Protein AF-A0A177WJU5-F1 (afdb_monomer)

Secondary structure (DSSP, 8-state):
---SS--EEEEEEE--HHHHHHHHHHHHHHHHH-----TT-------STT-HHHHHHHHHHHHTGGGS---SSHHHHHHHHHTTS-HHHHHHHHHT-HHHHHHHHHHHT-SSSPPPPTTS---EEEEEEEEETTEEEEE-TTSSS-EEEEE--S-HHHHHHHHHTT-

Mean predicted aligned error: 4.56 Å

pLDDT: mean 90.59, std 7.92, range [56.0, 98.12]

Sequence (167 aa):
MIARPVKAVVLLFPITKKYEAFCKSEEAEIIRSGQTVSPDLYFVRQTIPNACGTIGLLHALINNKDVLDLRDGPLFRMLERTMNKTPDERAAALEADQDLAEMHKLSSVDGQTEAPSADDEIDLHFICFIEKGGNVYEMDGRKPFPINHGPTTGDLLMASKQVQYII

Nearest PDB structures (foldseek):
  6qml-assembly1_A  TM=9.816E-01  e=2.831E-19  Homo sapiens
  3ifw-assembly1_A  TM=9.378E-01  e=2.053E-15  Homo sapiens
  8pw1-assembly1_A  TM=9.480E-01  e=3.376E-15  Homo sapiens
  7yv4-assembly1_A  TM=9.442E-01  e=1.033E-14  Homo sapiens
  8pw1-assembly7_G  TM=9.378E-01  e=1.699E-14  Homo sapiens

InterPro domains:
  IPR001578 Peptidase C12, ubiquitin carboxyl-terminal hydrolase [PF01088] (1-158)
  IPR001578 Peptidase C12, ubiquitin carboxyl-terminal hydrolase [PR00707] (2-14)
  IPR001578 Peptidase C12, ubiquitin carboxyl-terminal hydrolase [PR00707] (46-63)
  IPR001578 Peptidase C12, ubiquitin carboxyl-terminal hydrolase [PR00707] (120-131)
  IPR001578 Peptidase C12, ubiquitin carboxyl-terminal hydrolase [PR00707] (136-146)
  IPR001578 Peptidase C12, ubiquitin carboxyl-terminal hydrolase [PS52048] (1-167)
  IPR001578 Peptidase C12, ubiquitin carboxyl-terminal hydrolase [PTHR10589] (4-159)
  IPR036959 Peptidase C12, ubiquitin carboxyl-terminal hydrolase superfamily [G3DSA:3.40.532.10] (1-167)
  IPR038765 Papain-like cysteine peptidase superfamily [SSF54001] (1-158)

Structure (mmCIF, N/CA/C/O backbone):
data_AF-A0A177WJU5-F1
#
_entry.id   AF-A0A177WJU5-F1
#
loop_
_atom_site.group_PDB
_atom_site.id
_atom_site.type_symbol
_atom_site.label_atom_id
_atom_site.label_alt_id
_atom_site.label_comp_id
_atom_site.label_asym_id
_atom_site.label_entity_id
_atom_site.label_seq_id
_atom_site.pdbx_PDB_ins_code
_atom_site.Cartn_x
_atom_site.Cartn_y
_atom_site.Cartn_z
_atom_site.occupancy
_atom_site.B_iso_or_equiv
_atom_site.auth_seq_id
_atom_site.auth_comp_id
_atom_site.auth_asym_id
_atom_site.auth_atom_id
_atom_site.pdbx_PDB_model_num
ATOM 1 N N . MET A 1 1 ? -19.008 0.934 -18.196 1.00 80.00 1 MET A N 1
ATOM 2 C CA . MET A 1 1 ? -19.547 0.629 -16.848 1.00 80.00 1 MET A CA 1
ATOM 3 C C . MET A 1 1 ? -18.553 -0.271 -16.127 1.00 80.00 1 MET A C 1
ATOM 5 O O . MET A 1 1 ? -17.930 -1.077 -16.804 1.00 80.00 1 MET A O 1
ATOM 9 N N . ILE A 1 2 ? -18.371 -0.115 -14.811 1.00 88.25 2 ILE A N 1
ATOM 10 C CA . ILE A 1 2 ? -17.413 -0.908 -14.014 1.00 88.25 2 ILE A CA 1
ATOM 11 C C . ILE A 1 2 ? -18.109 -2.172 -13.489 1.00 88.25 2 ILE A C 1
ATOM 13 O O . ILE A 1 2 ? -19.198 -2.078 -12.920 1.00 88.25 2 ILE A O 1
ATOM 17 N N . ALA A 1 3 ? -17.490 -3.339 -13.693 1.00 91.38 3 ALA A N 1
ATOM 18 C CA . ALA A 1 3 ? -17.999 -4.620 -13.203 1.00 91.38 3 ALA A CA 1
ATOM 19 C C . ALA A 1 3 ? -17.975 -4.686 -11.666 1.00 91.38 3 ALA A C 1
ATOM 21 O O . ALA A 1 3 ? -17.122 -4.078 -11.019 1.00 91.38 3 ALA A O 1
ATOM 22 N N . ARG A 1 4 ? -18.928 -5.416 -11.077 1.00 90.69 4 ARG A N 1
ATOM 23 C CA . ARG A 1 4 ? -19.102 -5.539 -9.622 1.00 90.69 4 ARG A CA 1
ATOM 24 C C . ARG A 1 4 ? -19.013 -7.011 -9.187 1.00 90.69 4 ARG A C 1
ATOM 26 O O . ARG A 1 4 ? -19.448 -7.867 -9.957 1.00 90.69 4 ARG A O 1
ATOM 33 N N . PRO A 1 5 ? -18.522 -7.306 -7.965 1.00 92.06 5 PRO A N 1
ATOM 34 C CA . PRO A 1 5 ? -18.036 -6.366 -6.944 1.00 92.06 5 PRO A CA 1
ATOM 35 C C . PRO A 1 5 ? -16.638 -5.799 -7.251 1.00 92.06 5 PRO A C 1
ATOM 37 O O . PRO A 1 5 ? -15.845 -6.431 -7.939 1.00 92.06 5 PRO A O 1
ATOM 40 N N . VAL A 1 6 ? -16.331 -4.614 -6.710 1.00 94.50 6 VAL A N 1
ATOM 41 C CA . VAL A 1 6 ? -14.989 -3.999 -6.785 1.00 94.50 6 VAL A CA 1
ATOM 42 C C . VAL A 1 6 ? -14.257 -4.281 -5.476 1.00 94.50 6 VAL A C 1
ATOM 44 O O . VAL A 1 6 ? -14.792 -3.989 -4.412 1.00 94.50 6 VAL A O 1
ATOM 47 N N . LYS A 1 7 ? -13.059 -4.869 -5.559 1.00 95.12 7 LYS A N 1
ATOM 48 C CA . LYS A 1 7 ? -12.269 -5.318 -4.395 1.00 95.12 7 LYS A CA 1
ATOM 49 C C . LYS A 1 7 ? -11.077 -4.423 -4.057 1.00 95.12 7 LYS A C 1
ATOM 51 O O . LYS A 1 7 ? -10.614 -4.418 -2.920 1.00 95.12 7 LYS A O 1
ATOM 56 N N . ALA A 1 8 ? -10.609 -3.655 -5.033 1.00 96.50 8 ALA A N 1
ATOM 57 C CA . ALA A 1 8 ? -9.578 -2.647 -4.860 1.00 96.50 8 ALA A CA 1
ATOM 58 C C . ALA A 1 8 ? -9.782 -1.523 -5.881 1.00 96.50 8 ALA A C 1
ATOM 60 O O . ALA A 1 8 ? -10.298 -1.767 -6.976 1.00 96.50 8 ALA A O 1
ATOM 61 N N . VAL A 1 9 ? -9.358 -0.311 -5.534 1.00 96.56 9 VAL A N 1
ATOM 62 C CA . VAL A 1 9 ? -9.249 0.824 -6.458 1.00 96.56 9 VAL A CA 1
ATOM 63 C C . VAL A 1 9 ? -7.827 1.352 -6.374 1.00 96.56 9 VAL A C 1
ATOM 65 O O . VAL A 1 9 ? -7.393 1.774 -5.308 1.00 96.56 9 VAL A O 1
ATOM 68 N N . VAL A 1 10 ? -7.105 1.334 -7.490 1.00 95.81 10 VAL A N 1
ATOM 69 C CA . VAL A 1 10 ? -5.765 1.919 -7.585 1.00 95.81 10 VAL A CA 1
ATOM 70 C C . VAL A 1 10 ? -5.902 3.307 -8.201 1.00 95.81 10 VAL A C 1
ATOM 72 O O . VAL A 1 10 ? -6.438 3.444 -9.302 1.00 95.81 10 VAL A O 1
ATOM 75 N N . LEU A 1 11 ? -5.468 4.331 -7.472 1.00 95.31 11 LEU A N 1
ATOM 76 C CA . LEU A 1 11 ? -5.567 5.732 -7.870 1.00 95.31 11 LEU A CA 1
ATOM 77 C C . LEU A 1 11 ? -4.176 6.268 -8.205 1.00 95.31 11 LEU A C 1
ATOM 79 O O . LEU A 1 11 ? -3.272 6.163 -7.382 1.00 95.31 11 LEU A O 1
ATOM 83 N N . LEU A 1 12 ? -4.038 6.870 -9.387 1.00 94.06 12 LEU A N 1
ATOM 84 C CA . LEU A 1 12 ? -2.884 7.679 -9.777 1.00 94.06 12 LEU A CA 1
ATOM 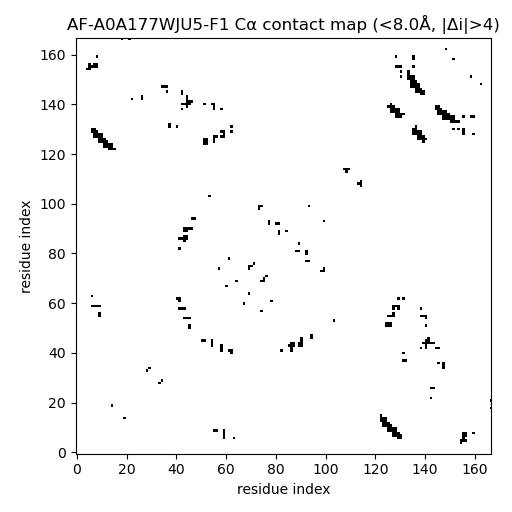85 C C . LEU A 1 12 ? -3.231 9.157 -9.597 1.00 94.06 12 LEU A C 1
ATOM 87 O O . LEU A 1 12 ? -4.249 9.609 -10.125 1.00 94.06 12 LEU A O 1
ATOM 91 N N . PHE A 1 13 ? -2.401 9.911 -8.885 1.00 92.69 13 PHE A N 1
ATOM 92 C CA . PHE A 1 13 ? -2.616 11.343 -8.669 1.00 92.69 13 PHE A CA 1
ATOM 93 C C . PHE A 1 13 ? -1.283 12.087 -8.472 1.00 92.69 13 PHE A C 1
ATOM 95 O O . PHE A 1 13 ? -0.280 11.454 -8.138 1.00 92.69 13 PHE A O 1
ATOM 102 N N . PRO A 1 14 ? -1.242 13.415 -8.689 1.00 92.38 14 PRO A N 1
ATOM 103 C CA . PRO A 1 14 ? -0.031 14.201 -8.494 1.00 92.38 14 PRO A CA 1
ATOM 104 C C . PRO A 1 14 ? 0.229 14.518 -7.014 1.00 92.38 14 PRO A C 1
ATOM 106 O O . PRO A 1 14 ? -0.641 15.011 -6.291 1.00 92.38 14 PRO A O 1
ATOM 109 N N . ILE A 1 15 ? 1.471 14.329 -6.585 1.00 91.38 15 ILE A N 1
ATOM 110 C CA . ILE A 1 15 ? 2.009 14.763 -5.302 1.00 91.38 15 ILE A CA 1
ATOM 111 C C . ILE A 1 15 ? 2.282 16.266 -5.382 1.00 91.38 15 ILE A C 1
ATOM 113 O O . ILE A 1 15 ? 3.324 16.733 -5.838 1.00 91.38 15 ILE A O 1
ATOM 117 N N . THR A 1 16 ? 1.333 17.056 -4.894 1.00 92.00 16 THR A N 1
ATOM 118 C CA . THR A 1 16 ? 1.492 18.513 -4.801 1.00 92.00 16 THR A CA 1
ATOM 119 C C . THR A 1 16 ? 2.015 18.936 -3.428 1.00 92.00 16 THR A C 1
ATOM 121 O O . THR A 1 16 ? 1.846 18.236 -2.431 1.00 92.00 16 THR A O 1
ATOM 124 N N . LYS A 1 17 ? 2.555 20.159 -3.316 1.00 92.44 17 LYS A N 1
ATOM 125 C CA . LYS A 1 17 ? 2.913 20.750 -2.007 1.00 92.44 17 LYS A CA 1
ATOM 126 C C . LYS A 1 17 ? 1.733 20.791 -1.027 1.00 92.44 17 LYS A C 1
ATOM 128 O O . LYS A 1 17 ? 1.935 20.684 0.180 1.00 92.44 17 LYS A O 1
ATOM 133 N N . LYS A 1 18 ? 0.510 20.961 -1.543 1.00 92.12 18 LYS A N 1
ATOM 134 C CA . LYS A 1 18 ? -0.720 20.948 -0.741 1.00 92.12 18 LYS A CA 1
ATOM 135 C C . LYS A 1 18 ? -0.988 19.549 -0.181 1.00 92.12 18 LYS A C 1
ATOM 137 O O . LYS A 1 18 ? -1.269 19.434 1.007 1.00 92.12 18 LYS A O 1
ATOM 142 N N . TYR A 1 19 ? -0.850 18.517 -1.013 1.00 90.69 19 TYR A N 1
ATOM 143 C CA . TYR A 1 19 ? -0.992 17.120 -0.598 1.00 90.69 19 TYR A CA 1
ATOM 144 C C . TYR A 1 19 ? 0.063 16.726 0.446 1.00 90.69 19 TYR A C 1
ATOM 146 O O . TYR A 1 19 ? -0.271 16.149 1.475 1.00 90.69 19 TYR A O 1
ATOM 154 N N . GLU A 1 20 ? 1.321 17.125 0.252 1.00 92.75 20 GLU A N 1
ATOM 155 C CA . GLU A 1 20 ? 2.398 16.886 1.224 1.00 92.75 20 GLU A CA 1
ATOM 156 C C . GLU A 1 20 ? 2.115 17.534 2.590 1.00 92.75 20 GLU A C 1
ATOM 158 O O . GLU A 1 20 ? 2.346 16.934 3.640 1.00 92.75 20 GLU A O 1
ATOM 163 N N . ALA A 1 21 ? 1.583 18.761 2.599 1.00 94.12 21 ALA A N 1
ATOM 164 C CA . ALA A 1 21 ? 1.178 19.426 3.835 1.00 94.12 21 ALA A CA 1
ATOM 165 C C . ALA A 1 21 ? -0.010 18.719 4.510 1.00 94.12 21 ALA A C 1
ATOM 167 O O . ALA A 1 21 ? -0.013 18.571 5.734 1.00 94.12 21 ALA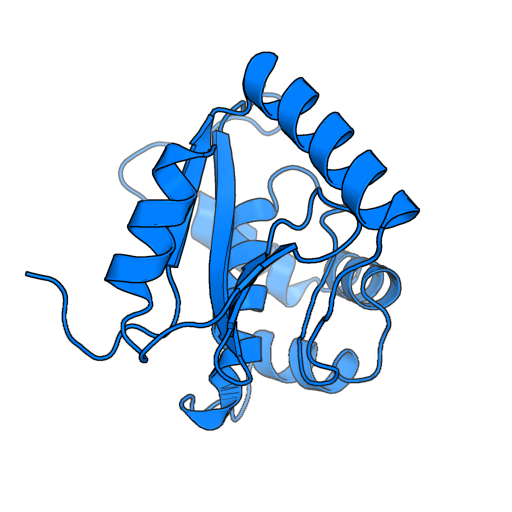 A O 1
ATOM 168 N N . PHE A 1 22 ? -0.986 18.259 3.720 1.00 92.56 22 PHE A N 1
ATOM 169 C CA . PHE A 1 22 ? -2.114 17.468 4.211 1.00 92.56 22 PHE A CA 1
ATOM 170 C C . PHE A 1 22 ? -1.639 16.164 4.861 1.00 92.56 22 PHE A C 1
ATOM 172 O O . PHE A 1 22 ? -1.985 15.916 6.013 1.00 92.56 22 PHE A O 1
ATOM 179 N N . CYS A 1 23 ? -0.770 15.398 4.192 1.00 93.19 23 CYS A N 1
ATOM 180 C CA . CYS A 1 23 ? -0.234 14.139 4.716 1.00 93.19 23 CYS A CA 1
ATOM 181 C C . CYS A 1 23 ? 0.460 14.323 6.066 1.00 93.19 23 CYS A C 1
ATOM 183 O O . CYS A 1 23 ? 0.210 13.561 6.993 1.00 93.19 23 CYS A O 1
ATOM 185 N N . LYS A 1 24 ? 1.282 15.369 6.214 1.00 94.75 24 LYS A N 1
ATOM 186 C CA . LYS A 1 24 ? 1.954 15.671 7.490 1.00 94.75 24 LYS A CA 1
ATOM 187 C C . LYS A 1 24 ? 0.967 16.008 8.605 1.00 94.75 24 LYS A C 1
ATOM 189 O O . LYS A 1 24 ? 1.174 15.614 9.749 1.00 94.75 24 LYS A O 1
ATOM 194 N N . SER A 1 25 ? -0.087 16.758 8.282 1.00 95.62 25 SER A N 1
ATOM 195 C CA . SER A 1 25 ? -1.132 17.100 9.249 1.00 95.62 25 SER A CA 1
ATOM 196 C C . SER A 1 25 ? -1.940 15.870 9.665 1.00 95.62 25 SER A C 1
ATOM 198 O O . SER A 1 25 ? -2.230 15.710 10.847 1.00 95.62 25 SER A O 1
ATOM 200 N N . GLU A 1 26 ? -2.300 15.017 8.707 1.00 95.12 26 GLU A N 1
ATOM 201 C CA . GLU A 1 26 ? -3.034 13.771 8.938 1.00 95.12 26 GLU A CA 1
AT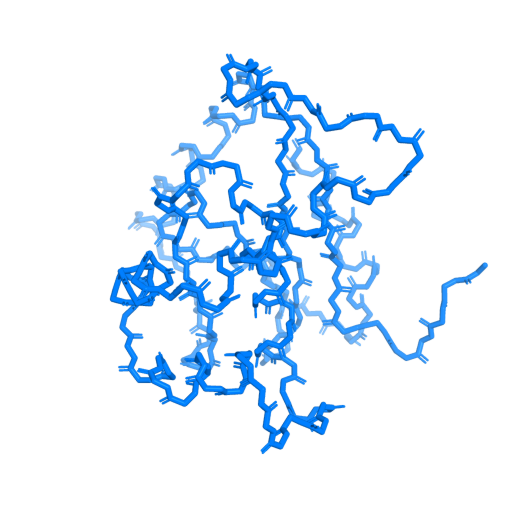OM 202 C C . GLU A 1 26 ? -2.208 12.787 9.775 1.00 95.12 26 GLU A C 1
ATOM 204 O O . GLU A 1 26 ? -2.697 12.259 10.772 1.00 95.12 26 GLU A O 1
ATOM 209 N N . GLU A 1 27 ? -0.929 12.610 9.439 1.00 95.94 27 GLU A N 1
ATOM 210 C CA . GLU A 1 27 ? 0.003 11.785 10.206 1.00 95.94 27 GLU A CA 1
ATOM 211 C C . GLU A 1 27 ? 0.100 12.260 11.662 1.00 95.94 27 GLU A C 1
ATOM 213 O O . GLU A 1 27 ? -0.061 11.461 12.586 1.00 95.94 27 GLU A O 1
ATOM 218 N N . ALA A 1 28 ? 0.309 13.562 11.881 1.00 97.06 28 ALA A N 1
ATOM 219 C CA . ALA A 1 28 ? 0.406 14.129 13.222 1.00 97.06 28 ALA A CA 1
ATOM 220 C C . ALA A 1 28 ? -0.890 13.945 14.031 1.00 97.06 28 ALA A C 1
ATOM 222 O O . ALA A 1 28 ? -0.833 13.640 15.225 1.00 97.06 28 ALA A O 1
ATOM 223 N N . GLU A 1 29 ? -2.052 14.105 13.392 1.00 96.81 29 GLU A N 1
ATOM 224 C CA . GLU A 1 29 ? -3.349 13.882 14.030 1.00 96.81 29 GLU A CA 1
ATOM 225 C C . GLU A 1 29 ? -3.519 12.423 14.451 1.00 96.81 29 GLU A C 1
ATOM 227 O O . GLU A 1 29 ? -3.887 12.151 15.592 1.00 96.81 29 GLU A O 1
ATOM 232 N N . ILE A 1 30 ? -3.202 11.482 13.563 1.00 97.06 30 ILE A N 1
ATOM 233 C CA . ILE A 1 30 ? -3.335 10.050 13.835 1.00 97.06 30 ILE A CA 1
ATOM 234 C C . ILE A 1 30 ? -2.346 9.593 14.909 1.00 97.06 30 ILE A C 1
ATOM 236 O O . ILE A 1 30 ? -2.714 8.797 15.770 1.00 97.06 30 ILE A O 1
ATOM 240 N N . ILE A 1 31 ? -1.113 10.106 14.919 1.00 96.56 31 ILE A N 1
ATOM 241 C CA . ILE A 1 31 ? -0.144 9.810 15.986 1.00 96.56 31 ILE A CA 1
ATOM 242 C C . ILE A 1 31 ? -0.665 10.305 17.341 1.00 96.56 31 ILE A C 1
ATOM 244 O O . ILE A 1 31 ? -0.498 9.625 18.354 1.00 96.56 31 ILE A O 1
ATOM 248 N N . ARG A 1 32 ? -1.305 11.480 17.372 1.00 97.44 32 ARG A N 1
ATOM 249 C CA . ARG A 1 32 ? -1.826 12.083 18.604 1.00 97.44 32 ARG A CA 1
ATOM 250 C C . ARG A 1 32 ? -3.094 11.396 19.112 1.00 97.44 32 ARG A C 1
ATOM 252 O O . ARG A 1 32 ? -3.215 11.154 20.310 1.00 97.44 32 ARG A O 1
ATOM 259 N N . SER A 1 33 ? -4.046 11.155 18.220 1.00 96.88 33 SER A N 1
ATOM 260 C CA . SER A 1 33 ? -5.417 10.749 18.552 1.00 96.88 33 SER A CA 1
ATOM 261 C C . SER A 1 33 ? -5.648 9.244 18.379 1.00 96.88 33 SER A C 1
ATOM 263 O O . SER A 1 33 ? -6.617 8.700 18.907 1.00 96.88 33 SER A O 1
ATOM 265 N N . GLY A 1 34 ? -4.739 8.559 17.685 1.00 96.38 34 GLY A N 1
ATOM 266 C CA . GLY A 1 34 ? -4.856 7.157 17.313 1.00 96.38 34 GLY A CA 1
ATOM 267 C C . GLY A 1 34 ? -5.821 6.927 16.147 1.00 96.38 34 GLY A C 1
ATOM 268 O O . GLY A 1 34 ? -6.614 7.784 15.764 1.00 96.38 34 GLY A O 1
ATOM 269 N N . GLN A 1 35 ? -5.768 5.719 15.594 1.00 97.00 35 GLN A N 1
ATOM 270 C CA . GLN A 1 35 ? -6.769 5.192 14.670 1.00 97.00 35 GLN A CA 1
ATOM 271 C C . GLN A 1 35 ? -6.950 3.692 14.919 1.00 97.00 35 GLN A C 1
ATOM 273 O O . GLN A 1 35 ? -6.088 3.040 15.509 1.00 97.00 35 GLN A O 1
ATOM 278 N N . THR A 1 36 ? -8.061 3.128 14.448 1.00 95.50 36 THR A N 1
ATOM 279 C CA . THR A 1 36 ? -8.276 1.675 14.485 1.00 95.50 36 THR A CA 1
ATOM 280 C C . THR A 1 36 ? -7.836 1.057 13.164 1.00 95.50 36 THR A C 1
ATOM 282 O O . THR A 1 36 ? -8.340 1.437 12.111 1.00 95.50 36 THR A O 1
ATOM 285 N N . VAL A 1 37 ? -6.947 0.068 13.205 1.00 96.06 37 VAL A N 1
ATOM 286 C CA . VAL A 1 37 ? -6.496 -0.676 12.021 1.00 96.06 37 VAL A CA 1
ATOM 287 C C . VAL A 1 37 ? -6.768 -2.160 12.235 1.00 96.06 37 VAL A C 1
ATOM 289 O O . VAL A 1 37 ? -6.516 -2.687 13.317 1.00 96.06 37 VAL A O 1
ATOM 292 N N . SER A 1 38 ? -7.310 -2.834 11.219 1.00 93.75 38 SER A N 1
ATOM 293 C CA . SER A 1 38 ? -7.525 -4.282 11.269 1.00 93.75 38 SER A CA 1
ATOM 294 C C . SER A 1 38 ? -6.183 -5.018 11.428 1.00 93.75 38 SER A C 1
ATOM 296 O O . SER A 1 38 ? -5.250 -4.722 10.679 1.00 93.75 38 SER A O 1
ATOM 298 N N . PRO A 1 39 ? -6.066 -5.996 12.347 1.00 90.75 39 PRO A N 1
ATOM 299 C CA . PRO A 1 39 ? -4.835 -6.775 12.509 1.00 90.75 39 PRO A CA 1
ATOM 300 C C . PRO A 1 39 ? -4.529 -7.670 11.297 1.00 90.75 39 PRO A C 1
ATOM 302 O O . PRO A 1 39 ? -3.375 -8.024 11.077 1.00 90.75 39 PRO A O 1
ATOM 305 N N . ASP A 1 40 ? -5.539 -7.990 10.481 1.00 91.31 40 ASP A N 1
ATOM 306 C CA . ASP A 1 40 ? -5.400 -8.811 9.271 1.00 91.31 40 ASP A CA 1
ATOM 307 C C . ASP A 1 40 ? -4.970 -7.998 8.039 1.00 91.31 40 ASP A C 1
ATOM 309 O O . ASP A 1 40 ? -4.940 -8.518 6.918 1.00 91.31 40 ASP A O 1
ATOM 313 N N . LEU A 1 41 ? -4.694 -6.703 8.218 1.00 95.81 41 LEU A N 1
ATOM 314 C CA . LEU A 1 41 ? -4.328 -5.804 7.137 1.00 95.81 41 LEU A CA 1
ATOM 315 C C . LEU A 1 41 ? -2.851 -5.986 6.758 1.00 95.81 41 LEU A C 1
ATOM 317 O O . LEU A 1 41 ? -1.935 -5.836 7.571 1.00 95.81 41 LEU A O 1
ATOM 321 N N . TYR A 1 42 ? -2.604 -6.269 5.483 1.00 97.00 42 TYR A N 1
ATOM 322 C CA . TYR A 1 42 ? -1.263 -6.327 4.922 1.00 97.00 42 TYR A CA 1
ATOM 323 C C . TYR A 1 42 ? -0.861 -4.949 4.392 1.00 97.00 42 TYR A C 1
ATOM 325 O O . TYR A 1 42 ? -1.381 -4.476 3.380 1.00 97.00 42 TYR A O 1
ATOM 333 N N . PHE A 1 43 ? 0.100 -4.321 5.064 1.00 98.12 43 PHE A N 1
ATOM 334 C CA . PHE A 1 43 ? 0.705 -3.052 4.669 1.00 98.12 43 PHE A CA 1
ATOM 335 C C . PHE A 1 43 ? 2.219 -3.212 4.508 1.00 98.12 43 PHE A C 1
ATOM 337 O O . PHE A 1 43 ? 2.867 -3.885 5.312 1.00 98.12 43 PHE A O 1
ATOM 344 N N . VAL A 1 44 ? 2.769 -2.590 3.469 1.00 97.69 44 VAL A N 1
ATOM 345 C CA . VAL A 1 44 ? 4.202 -2.552 3.147 1.00 97.69 44 VAL A CA 1
ATOM 346 C C . VAL A 1 44 ? 4.571 -1.124 2.775 1.00 97.69 44 VAL A C 1
ATOM 348 O O . VAL A 1 44 ? 3.819 -0.484 2.034 1.00 97.69 44 VAL A O 1
ATOM 351 N N . ARG A 1 45 ? 5.696 -0.635 3.306 1.00 97.69 45 ARG A N 1
ATOM 352 C CA . ARG A 1 45 ? 6.212 0.698 2.982 1.00 97.69 45 ARG A CA 1
ATOM 353 C C . ARG A 1 45 ? 6.923 0.709 1.633 1.00 97.69 45 ARG A C 1
ATOM 355 O O . ARG A 1 45 ? 7.443 -0.302 1.171 1.00 97.69 45 ARG A O 1
ATOM 362 N N . GLN A 1 46 ? 6.963 1.886 1.028 1.00 96.38 46 GLN A N 1
ATOM 363 C CA . GLN A 1 46 ? 7.743 2.171 -0.158 1.00 96.38 46 GLN A CA 1
ATOM 364 C C . GLN A 1 46 ? 9.098 2.734 0.239 1.00 96.38 46 GLN A C 1
ATOM 366 O O . GLN A 1 46 ? 9.207 3.847 0.746 1.00 96.38 46 GLN A O 1
ATOM 371 N N . THR A 1 47 ? 10.129 1.954 -0.040 1.00 94.31 47 THR A N 1
ATOM 372 C CA . THR A 1 47 ? 11.537 2.317 0.151 1.00 94.31 47 THR A CA 1
ATOM 373 C C . THR A 1 47 ? 12.316 2.306 -1.167 1.00 94.31 47 THR A C 1
ATOM 375 O O . THR A 1 47 ? 13.423 2.831 -1.237 1.00 94.31 47 THR A O 1
ATOM 378 N N . ILE A 1 48 ? 11.698 1.789 -2.235 1.00 92.00 48 ILE A N 1
ATOM 379 C CA . ILE A 1 48 ? 12.239 1.750 -3.594 1.00 92.00 48 ILE A CA 1
ATOM 380 C C . ILE A 1 48 ? 11.623 2.905 -4.407 1.00 92.00 48 ILE A C 1
ATOM 382 O O . ILE A 1 48 ? 10.388 2.997 -4.501 1.00 92.00 48 ILE A O 1
ATOM 386 N N . PRO A 1 49 ? 12.438 3.791 -5.007 1.00 88.81 49 PRO A N 1
ATOM 387 C CA . PRO A 1 49 ? 11.953 4.810 -5.936 1.00 88.81 49 PRO A CA 1
ATOM 388 C C . PRO A 1 49 ? 11.144 4.192 -7.084 1.00 88.81 49 PRO A C 1
ATOM 390 O O . PRO A 1 49 ? 11.483 3.124 -7.582 1.00 88.81 49 PRO A O 1
ATOM 393 N N . ASN A 1 50 ? 10.057 4.852 -7.491 1.00 87.31 50 ASN A N 1
ATOM 394 C CA . ASN A 1 50 ? 9.191 4.443 -8.611 1.00 87.31 50 ASN A CA 1
ATOM 395 C C . ASN A 1 50 ? 8.518 3.055 -8.488 1.00 87.31 50 ASN A C 1
ATOM 397 O O . ASN A 1 50 ? 7.859 2.599 -9.419 1.00 87.31 50 ASN A O 1
ATOM 401 N N . ALA A 1 51 ? 8.567 2.410 -7.318 1.00 91.50 51 ALA A N 1
ATOM 402 C CA . ALA A 1 51 ? 7.899 1.127 -7.078 1.00 91.50 51 ALA A CA 1
ATOM 403 C C . ALA A 1 51 ? 6.418 1.246 -6.654 1.00 91.50 51 ALA A C 1
ATOM 405 O O . ALA A 1 51 ? 5.790 0.232 -6.334 1.00 91.50 51 ALA A O 1
ATOM 406 N N . CYS A 1 52 ? 5.842 2.456 -6.643 1.00 93.00 52 CYS A N 1
ATOM 407 C CA . CYS A 1 52 ? 4.483 2.717 -6.148 1.00 93.00 52 CYS A CA 1
ATOM 408 C C . CYS A 1 52 ? 3.411 1.877 -6.859 1.00 93.00 52 CYS A C 1
ATOM 410 O O . CYS A 1 52 ? 2.493 1.384 -6.208 1.00 93.00 52 CYS A O 1
ATOM 412 N N . GLY A 1 53 ? 3.562 1.622 -8.165 1.00 92.81 53 GLY A N 1
ATOM 413 C CA . GLY A 1 53 ? 2.662 0.742 -8.918 1.00 92.81 53 GLY A CA 1
ATOM 414 C C . GLY A 1 53 ? 2.679 -0.705 -8.409 1.00 92.81 53 GLY A C 1
ATOM 415 O O . GLY A 1 53 ? 1.628 -1.269 -8.106 1.00 92.81 53 GLY A O 1
ATOM 416 N N . THR A 1 54 ? 3.869 -1.294 -8.236 1.00 94.38 54 THR A N 1
ATOM 417 C CA . THR A 1 54 ? 4.023 -2.651 -7.676 1.00 94.38 54 THR A CA 1
ATOM 418 C C . THR A 1 54 ? 3.475 -2.724 -6.256 1.00 94.38 54 THR A C 1
ATOM 420 O O . THR A 1 54 ? 2.768 -3.667 -5.912 1.00 94.38 54 THR A O 1
ATOM 423 N N . ILE A 1 55 ? 3.753 -1.714 -5.433 1.00 96.00 55 ILE A N 1
ATOM 424 C CA . ILE A 1 55 ? 3.285 -1.653 -4.045 1.00 96.00 55 ILE A CA 1
ATOM 425 C C . ILE A 1 55 ? 1.759 -1.551 -3.978 1.00 96.00 55 ILE A C 1
ATOM 427 O O . ILE A 1 55 ? 1.138 -2.312 -3.236 1.00 96.00 55 ILE A O 1
ATOM 431 N N . GLY A 1 56 ? 1.144 -0.699 -4.803 1.00 96.25 56 GLY A N 1
ATOM 432 C CA . GLY A 1 56 ? -0.311 -0.596 -4.902 1.00 96.25 56 GLY A CA 1
ATOM 433 C C . GLY A 1 56 ? -0.965 -1.917 -5.322 1.00 96.25 56 GLY A C 1
ATOM 434 O O . GLY A 1 56 ? -1.985 -2.311 -4.750 1.00 96.25 56 GLY A O 1
ATOM 435 N N . LEU A 1 57 ? -0.350 -2.653 -6.257 1.00 95.19 57 LEU A N 1
ATOM 436 C CA . LEU A 1 57 ? -0.801 -3.993 -6.646 1.00 95.19 57 LEU A CA 1
ATOM 437 C C . LEU A 1 57 ? -0.630 -5.021 -5.520 1.00 95.19 57 LEU A C 1
ATOM 439 O O . LEU A 1 57 ? -1.538 -5.819 -5.294 1.00 95.19 57 LEU A O 1
ATOM 443 N N . LEU A 1 58 ? 0.478 -4.993 -4.773 1.00 95.25 58 LEU A N 1
ATOM 444 C CA . LEU A 1 58 ? 0.667 -5.858 -3.603 1.00 95.25 58 LEU A CA 1
ATOM 445 C C . LEU A 1 58 ? -0.410 -5.597 -2.547 1.00 95.25 58 LEU A C 1
ATOM 447 O O . LEU A 1 58 ? -1.031 -6.543 -2.062 1.00 95.25 58 LEU A O 1
ATOM 451 N N . HIS A 1 59 ? -0.682 -4.328 -2.226 1.00 97.50 59 HIS A N 1
ATOM 452 C CA . HIS A 1 59 ? -1.758 -3.961 -1.303 1.00 97.50 59 HIS A CA 1
ATOM 453 C C . HIS A 1 59 ? -3.124 -4.428 -1.815 1.00 97.50 59 HIS A C 1
ATOM 455 O O . HIS A 1 59 ? -3.900 -4.969 -1.028 1.00 97.50 59 HIS A O 1
ATOM 461 N N . ALA A 1 60 ? -3.410 -4.279 -3.112 1.00 96.56 60 ALA A N 1
ATOM 462 C CA . ALA A 1 60 ? -4.670 -4.719 -3.709 1.00 96.56 60 ALA A CA 1
ATOM 463 C C . ALA A 1 60 ? -4.849 -6.242 -3.633 1.00 96.56 60 ALA A C 1
ATOM 465 O O . ALA A 1 60 ? -5.882 -6.726 -3.171 1.00 96.56 60 ALA A O 1
ATOM 466 N N . LEU A 1 61 ? -3.850 -6.999 -4.089 1.00 94.62 61 LEU A N 1
ATOM 467 C CA . LEU A 1 61 ? -3.953 -8.445 -4.270 1.00 94.62 61 LEU A CA 1
ATOM 468 C C . LEU A 1 61 ? -3.876 -9.183 -2.933 1.00 94.62 61 LEU A C 1
ATOM 470 O O . LEU A 1 61 ? -4.717 -10.032 -2.652 1.00 94.62 61 LEU A O 1
ATOM 474 N N . ILE A 1 62 ? -2.920 -8.834 -2.068 1.00 94.31 62 ILE A N 1
ATOM 475 C CA . ILE A 1 62 ? -2.699 -9.569 -0.816 1.00 94.31 62 ILE A CA 1
ATOM 476 C C . ILE A 1 62 ? -3.860 -9.374 0.164 1.00 94.31 62 ILE A C 1
ATOM 478 O O . ILE A 1 62 ? -4.313 -10.340 0.781 1.00 94.31 62 ILE A O 1
ATOM 482 N N . ASN A 1 63 ? -4.398 -8.156 0.285 1.00 95.75 63 ASN A N 1
ATOM 483 C CA . ASN A 1 63 ? -5.532 -7.903 1.184 1.00 95.75 63 ASN A CA 1
ATOM 484 C C . ASN A 1 63 ? -6.835 -8.571 0.718 1.00 95.75 63 ASN A C 1
ATOM 486 O O . ASN A 1 63 ? -7.729 -8.791 1.541 1.00 95.75 63 ASN A O 1
ATOM 490 N N . ASN A 1 64 ? -6.903 -8.948 -0.563 1.00 94.75 64 ASN A N 1
ATOM 491 C CA . ASN A 1 64 ? -8.017 -9.649 -1.198 1.00 94.75 64 ASN A CA 1
ATOM 492 C C . ASN A 1 64 ? -7.684 -11.105 -1.567 1.00 94.75 64 ASN A C 1
ATOM 494 O O . ASN A 1 64 ? -8.384 -11.704 -2.381 1.00 94.75 64 ASN A O 1
ATOM 498 N N . LYS A 1 65 ? -6.647 -11.702 -0.967 1.00 91.56 65 LYS A N 1
ATOM 499 C CA . LYS A 1 65 ? -6.209 -13.072 -1.283 1.00 91.56 65 LYS A CA 1
ATOM 500 C C . LYS A 1 65 ? -7.312 -14.130 -1.156 1.00 91.56 65 LYS A C 1
ATOM 502 O O . LYS A 1 65 ? -7.263 -15.125 -1.859 1.00 91.56 65 LYS A O 1
ATOM 507 N N . ASP A 1 66 ? -8.328 -13.897 -0.325 1.00 90.00 66 ASP A N 1
ATOM 508 C CA . ASP A 1 66 ? -9.427 -14.845 -0.086 1.00 90.00 66 ASP A CA 1
ATOM 509 C C . ASP A 1 66 ? -10.336 -15.046 -1.315 1.00 90.00 66 ASP A C 1
ATOM 511 O O . ASP A 1 66 ? -11.079 -16.022 -1.389 1.00 90.00 66 ASP A O 1
ATOM 515 N N . VAL A 1 67 ? -10.293 -14.123 -2.284 1.00 89.75 67 VAL A N 1
ATOM 516 C CA . VAL A 1 67 ? -11.027 -14.227 -3.558 1.00 89.75 67 VAL A CA 1
ATOM 517 C C . VAL A 1 67 ? -10.106 -14.489 -4.751 1.00 89.75 67 VAL A C 1
ATOM 519 O O . VAL A 1 67 ? -10.564 -14.470 -5.894 1.00 89.75 67 VAL A O 1
ATOM 522 N N . LEU A 1 68 ? -8.813 -14.702 -4.499 1.00 87.25 68 LEU A N 1
ATOM 523 C CA . LEU A 1 68 ? -7.806 -14.967 -5.516 1.00 87.25 68 LEU A CA 1
ATOM 524 C C . LEU A 1 68 ? -7.286 -16.392 -5.366 1.00 87.25 68 LEU A C 1
ATOM 526 O O . LEU A 1 68 ? -6.994 -16.856 -4.269 1.00 87.25 68 LEU A O 1
ATOM 530 N N . ASP A 1 69 ? -7.095 -17.066 -6.491 1.00 85.31 69 ASP A N 1
ATOM 531 C CA . ASP A 1 69 ? -6.486 -18.390 -6.510 1.00 85.31 69 ASP A CA 1
ATOM 532 C C . ASP A 1 69 ? -4.959 -18.279 -6.630 1.00 85.31 69 ASP A C 1
ATOM 534 O O . ASP A 1 69 ? -4.361 -18.589 -7.662 1.00 85.31 69 ASP A O 1
ATOM 538 N N . LEU A 1 70 ? -4.321 -17.738 -5.587 1.00 81.69 70 LEU A N 1
ATOM 539 C CA . LEU A 1 70 ? -2.864 -17.607 -5.525 1.00 81.69 70 LEU A CA 1
ATOM 540 C C . LEU A 1 70 ? -2.259 -18.946 -5.093 1.00 81.69 70 LEU A C 1
ATOM 542 O O . LEU A 1 70 ? -2.252 -19.266 -3.907 1.00 81.69 70 LEU A O 1
ATOM 546 N N . ARG A 1 71 ? -1.775 -19.733 -6.060 1.00 81.00 71 ARG A N 1
ATOM 547 C CA . ARG A 1 71 ? -1.190 -21.067 -5.811 1.00 81.00 71 ARG A CA 1
ATOM 548 C C . ARG A 1 71 ? 0.323 -21.143 -5.996 1.00 81.00 71 ARG A C 1
ATOM 550 O O . ARG A 1 71 ? 0.942 -22.047 -5.450 1.00 81.00 71 ARG A O 1
ATOM 557 N N . ASP A 1 72 ? 0.896 -20.248 -6.796 1.00 86.56 72 ASP A N 1
ATOM 558 C CA . ASP A 1 72 ? 2.325 -20.208 -7.120 1.00 86.56 72 ASP A CA 1
ATOM 559 C C . ASP A 1 72 ? 2.691 -18.827 -7.707 1.00 86.56 72 ASP A C 1
ATOM 561 O O . ASP A 1 72 ? 1.831 -17.965 -7.912 1.00 86.56 72 ASP A O 1
ATOM 565 N N . GLY A 1 73 ? 3.975 -18.610 -7.980 1.00 87.19 73 GLY A N 1
ATOM 566 C CA . GLY A 1 73 ? 4.531 -17.437 -8.638 1.00 87.19 73 GLY A CA 1
ATOM 567 C C . GLY A 1 73 ? 5.195 -16.446 -7.675 1.00 87.19 73 GLY A C 1
ATOM 568 O O . GLY A 1 73 ? 5.114 -16.599 -6.452 1.00 87.19 73 GLY A O 1
ATOM 569 N N . PRO A 1 74 ? 5.853 -15.402 -8.214 1.00 87.31 74 PRO A N 1
ATOM 570 C CA . PRO A 1 74 ? 6.584 -14.417 -7.412 1.00 87.31 74 PRO A CA 1
ATOM 571 C C . PRO A 1 74 ? 5.720 -13.747 -6.336 1.00 87.31 74 PRO A C 1
ATOM 573 O O . PRO A 1 74 ? 6.145 -13.610 -5.191 1.00 87.31 74 PRO A O 1
ATOM 576 N N . LEU A 1 75 ? 4.467 -13.412 -6.671 1.00 87.62 75 LEU A N 1
ATOM 577 C CA . LEU A 1 75 ? 3.510 -12.820 -5.733 1.00 87.62 75 LEU A CA 1
ATOM 578 C C . LEU A 1 75 ? 3.165 -13.761 -4.572 1.00 87.62 75 LEU A C 1
ATOM 580 O O . LEU A 1 75 ? 3.150 -13.331 -3.420 1.00 87.62 75 LEU A O 1
ATOM 584 N N . PHE A 1 76 ? 2.895 -15.036 -4.863 1.00 89.69 76 PHE A N 1
ATOM 585 C CA . PHE A 1 76 ? 2.584 -16.028 -3.835 1.00 89.69 76 PHE A CA 1
ATOM 586 C C . PHE A 1 76 ? 3.790 -16.257 -2.915 1.00 89.69 76 PHE A C 1
ATOM 588 O O . PHE A 1 76 ? 3.660 -16.181 -1.696 1.00 89.69 76 PHE A O 1
ATOM 595 N N . ARG A 1 77 ? 4.995 -16.403 -3.481 1.00 91.38 77 ARG A N 1
ATOM 596 C CA . ARG A 1 77 ? 6.224 -16.518 -2.683 1.00 91.38 77 ARG A CA 1
ATOM 597 C C . ARG A 1 77 ? 6.471 -15.279 -1.826 1.00 91.38 77 ARG A C 1
ATOM 599 O O . ARG A 1 77 ? 6.955 -15.404 -0.704 1.00 91.38 77 ARG A O 1
ATOM 606 N N . MET A 1 78 ? 6.221 -14.079 -2.357 1.00 91.31 78 MET A N 1
ATOM 607 C CA . MET A 1 78 ? 6.326 -12.830 -1.594 1.00 91.31 78 MET A CA 1
ATOM 608 C C . MET A 1 78 ? 5.363 -12.855 -0.405 1.00 91.31 78 MET A C 1
ATOM 610 O O . MET A 1 78 ? 5.792 -12.656 0.725 1.00 91.31 78 MET A O 1
ATOM 614 N N . LEU A 1 79 ? 4.095 -13.199 -0.647 1.00 91.31 79 LEU A N 1
ATOM 615 C CA . LEU A 1 79 ? 3.081 -13.349 0.392 1.00 91.31 79 LEU A CA 1
ATOM 616 C C . LEU A 1 79 ? 3.539 -14.298 1.511 1.00 91.31 79 LEU A C 1
ATOM 618 O O . LEU A 1 79 ? 3.568 -13.903 2.676 1.00 91.31 79 LEU A O 1
ATOM 622 N N . GLU A 1 80 ? 3.937 -15.527 1.176 1.00 92.25 80 GLU A N 1
ATOM 623 C CA . GLU A 1 80 ? 4.358 -16.530 2.165 1.00 92.25 80 GLU A CA 1
ATOM 624 C C . GLU A 1 80 ? 5.524 -16.049 3.039 1.00 92.25 80 GLU A C 1
ATOM 626 O O . GLU A 1 80 ? 5.517 -16.238 4.257 1.00 92.25 80 GLU A O 1
ATOM 631 N N . ARG A 1 81 ? 6.509 -15.376 2.434 1.00 93.25 81 ARG A N 1
ATOM 632 C CA . ARG A 1 81 ? 7.704 -14.882 3.132 1.00 93.25 81 ARG A CA 1
ATOM 633 C C . ARG A 1 81 ? 7.416 -13.707 4.068 1.00 93.25 81 ARG A C 1
ATOM 635 O O . ARG A 1 81 ? 8.211 -13.458 4.980 1.00 93.25 81 ARG A O 1
ATOM 642 N N . THR A 1 82 ? 6.324 -12.969 3.858 1.00 95.31 82 THR A N 1
ATOM 643 C CA . THR A 1 82 ? 6.121 -11.663 4.501 1.00 95.31 82 THR A CA 1
ATOM 644 C C . THR A 1 82 ? 4.806 -11.477 5.257 1.00 95.31 82 THR A C 1
ATOM 646 O O . THR A 1 82 ? 4.623 -10.442 5.909 1.00 95.31 82 THR A O 1
ATOM 649 N N . MET A 1 83 ? 3.908 -12.467 5.253 1.00 91.88 83 MET A N 1
ATOM 650 C CA . MET A 1 83 ? 2.625 -12.395 5.971 1.00 91.88 83 MET A CA 1
ATOM 651 C C . MET A 1 83 ? 2.778 -11.976 7.441 1.00 91.88 83 MET A C 1
ATOM 653 O O . MET A 1 83 ? 2.053 -11.096 7.897 1.00 91.88 83 MET A O 1
ATOM 657 N N . ASN A 1 84 ? 3.765 -12.534 8.146 1.00 93.69 84 ASN A N 1
ATOM 658 C CA . ASN A 1 84 ? 3.997 -12.295 9.579 1.00 93.69 84 ASN A CA 1
ATOM 659 C C . ASN A 1 84 ? 5.077 -11.237 9.871 1.00 93.69 84 ASN A C 1
ATOM 661 O O . ASN A 1 84 ? 5.592 -11.175 10.984 1.00 93.69 84 ASN A O 1
ATOM 665 N N . LYS A 1 85 ? 5.465 -10.447 8.866 1.00 96.50 85 LYS A N 1
ATOM 666 C CA . LYS A 1 85 ? 6.487 -9.402 8.984 1.00 96.50 85 LYS A CA 1
ATOM 667 C C . LYS A 1 85 ? 5.861 -8.034 9.239 1.00 96.50 85 LYS A C 1
ATOM 669 O O . LYS A 1 85 ? 4.719 -7.777 8.856 1.00 96.50 85 LYS A O 1
ATOM 674 N N . THR A 1 86 ? 6.632 -7.139 9.840 1.00 96.88 86 THR A N 1
ATOM 675 C CA . THR A 1 86 ? 6.290 -5.714 9.928 1.00 96.88 86 THR A CA 1
ATOM 676 C C . THR A 1 86 ? 6.297 -5.052 8.536 1.00 96.88 86 THR A C 1
ATOM 678 O O . THR A 1 86 ? 6.886 -5.600 7.598 1.00 96.88 86 THR A O 1
ATOM 681 N N . PRO A 1 87 ? 5.672 -3.870 8.359 1.00 97.50 87 PRO A N 1
ATOM 682 C CA . PRO A 1 87 ? 5.720 -3.127 7.094 1.00 97.50 87 PRO A CA 1
ATOM 683 C C . PRO A 1 87 ? 7.133 -2.863 6.558 1.00 97.50 87 PRO A C 1
ATOM 685 O O . PRO A 1 87 ? 7.339 -2.886 5.345 1.00 97.50 87 PRO A O 1
ATOM 688 N N . ASP A 1 88 ? 8.097 -2.664 7.454 1.00 97.44 88 ASP A N 1
ATOM 689 C CA . ASP A 1 88 ? 9.494 -2.364 7.126 1.00 97.44 88 ASP A CA 1
ATOM 690 C C . ASP A 1 88 ? 10.237 -3.614 6.677 1.00 97.44 88 ASP A C 1
ATOM 692 O O . ASP A 1 88 ? 10.933 -3.615 5.668 1.00 97.44 88 ASP A O 1
ATOM 696 N N . GLU A 1 89 ? 10.033 -4.720 7.386 1.00 97.94 89 GLU A N 1
ATOM 697 C CA . GLU A 1 89 ? 10.590 -6.011 6.995 1.00 97.94 89 GLU A CA 1
ATOM 698 C C . GLU A 1 89 ? 9.974 -6.530 5.688 1.00 97.94 89 GLU A C 1
ATOM 700 O O . GLU A 1 89 ? 10.647 -7.225 4.927 1.00 97.94 89 GLU A O 1
ATOM 705 N N . ARG A 1 90 ? 8.705 -6.197 5.406 1.00 97.94 90 ARG A N 1
ATOM 706 C CA . ARG A 1 90 ? 8.068 -6.432 4.099 1.00 97.94 90 ARG A CA 1
ATOM 707 C C . ARG A 1 90 ? 8.755 -5.619 3.000 1.00 97.94 90 ARG A C 1
ATOM 709 O O . ARG A 1 90 ? 8.988 -6.160 1.924 1.00 97.94 90 ARG A O 1
ATOM 716 N N . ALA A 1 91 ? 9.095 -4.358 3.271 1.00 97.06 91 ALA A N 1
ATOM 717 C CA . ALA A 1 91 ? 9.792 -3.494 2.320 1.00 97.06 91 ALA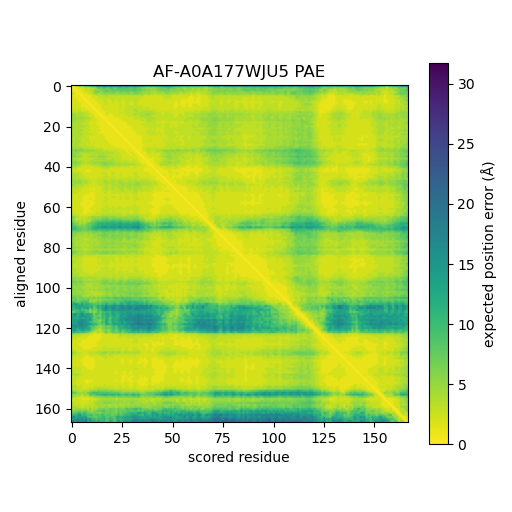 A CA 1
ATOM 718 C C . ALA A 1 91 ? 11.208 -4.019 2.027 1.00 97.06 91 ALA A C 1
ATOM 720 O O . ALA A 1 91 ? 11.564 -4.201 0.868 1.00 97.06 91 ALA A O 1
ATOM 721 N N . ALA A 1 92 ? 11.958 -4.399 3.065 1.00 97.19 92 ALA A N 1
ATOM 722 C CA . ALA A 1 92 ? 13.276 -5.020 2.916 1.00 97.19 92 ALA A CA 1
ATOM 723 C C . ALA A 1 92 ? 13.222 -6.352 2.141 1.00 97.19 92 ALA A C 1
ATOM 725 O O . ALA A 1 92 ? 14.106 -6.655 1.342 1.00 97.19 92 ALA A O 1
ATOM 726 N N . ALA A 1 93 ? 12.173 -7.159 2.342 1.00 96.62 93 ALA A N 1
ATOM 727 C CA . ALA A 1 93 ? 11.972 -8.377 1.559 1.00 96.62 93 ALA A CA 1
ATOM 728 C C . ALA A 1 93 ? 11.678 -8.077 0.080 1.00 96.62 93 ALA A C 1
ATOM 730 O O . ALA A 1 93 ? 12.155 -8.811 -0.780 1.00 96.62 93 ALA A O 1
ATOM 731 N N . LEU A 1 94 ? 10.923 -7.011 -0.212 1.00 95.38 94 LEU A N 1
ATOM 732 C CA . LEU A 1 94 ? 10.641 -6.554 -1.575 1.00 95.38 94 LEU A CA 1
ATOM 733 C C . LEU A 1 94 ? 11.896 -6.026 -2.280 1.00 95.38 94 LEU A C 1
ATOM 735 O O . LEU A 1 94 ? 12.107 -6.349 -3.442 1.00 95.38 94 LEU A O 1
ATOM 739 N N . GLU A 1 95 ? 12.751 -5.279 -1.580 1.00 94.75 95 GLU A N 1
ATOM 740 C CA . GLU A 1 95 ? 14.049 -4.816 -2.099 1.00 94.75 95 GLU A CA 1
ATOM 741 C C . GLU A 1 95 ? 14.970 -5.969 -2.507 1.00 94.75 95 GLU A C 1
ATOM 743 O O . GLU A 1 95 ? 15.697 -5.872 -3.494 1.00 94.75 95 GLU A O 1
ATOM 748 N N . ALA A 1 96 ? 14.933 -7.068 -1.753 1.00 94.44 96 ALA A N 1
ATOM 749 C CA . ALA A 1 96 ? 15.735 -8.253 -2.025 1.00 94.44 96 ALA A CA 1
ATOM 750 C C . ALA A 1 96 ? 15.122 -9.185 -3.092 1.00 94.44 96 ALA A C 1
ATOM 752 O O . ALA A 1 96 ? 15.754 -10.179 -3.460 1.00 94.44 96 ALA A O 1
ATOM 753 N N . ASP A 1 97 ? 13.903 -8.916 -3.575 1.00 93.62 97 ASP A N 1
ATOM 754 C CA . ASP A 1 97 ? 13.177 -9.807 -4.485 1.00 93.62 97 ASP A CA 1
ATOM 755 C C . ASP A 1 97 ? 13.474 -9.492 -5.958 1.00 93.62 97 ASP A C 1
ATOM 757 O O . ASP A 1 97 ? 12.879 -8.606 -6.575 1.00 93.62 97 ASP A O 1
ATOM 761 N N . GLN A 1 98 ? 14.415 -10.245 -6.532 1.00 90.81 98 GLN A N 1
ATOM 762 C CA . GLN A 1 98 ? 14.834 -10.071 -7.925 1.00 90.81 98 GLN A CA 1
ATOM 763 C C . GLN A 1 98 ? 13.733 -10.437 -8.929 1.00 90.81 98 GLN A C 1
ATOM 765 O O . GLN A 1 98 ? 13.611 -9.762 -9.950 1.00 90.81 98 GLN A O 1
ATOM 770 N N . ASP A 1 99 ? 12.903 -11.442 -8.626 1.00 89.81 99 ASP A N 1
ATOM 771 C CA . ASP A 1 99 ? 11.816 -11.876 -9.510 1.00 89.81 99 ASP A CA 1
ATOM 772 C C . ASP A 1 99 ? 10.798 -10.739 -9.710 1.00 89.81 99 ASP A C 1
ATOM 774 O O . ASP A 1 99 ? 10.416 -10.415 -10.835 1.00 89.81 99 ASP A O 1
ATOM 778 N N . LEU A 1 100 ? 10.353 -10.101 -8.620 1.00 88.38 100 LEU A N 1
ATOM 779 C CA . LEU A 1 100 ? 9.417 -8.977 -8.695 1.00 88.38 100 LEU A CA 1
ATOM 780 C C . LEU A 1 100 ? 10.050 -7.732 -9.318 1.00 88.38 100 LEU A C 1
ATOM 782 O O . LEU A 1 100 ? 9.359 -7.006 -10.036 1.00 88.38 100 LEU A O 1
ATOM 786 N N . ALA A 1 101 ? 11.341 -7.490 -9.080 1.00 89.25 101 ALA A N 1
ATOM 787 C CA . ALA A 1 101 ? 12.060 -6.391 -9.716 1.00 89.25 101 ALA A CA 1
ATOM 788 C C . ALA A 1 101 ? 12.136 -6.565 -11.245 1.00 89.25 101 ALA A C 1
ATOM 790 O O . ALA A 1 101 ? 11.886 -5.613 -11.989 1.00 89.25 101 ALA A O 1
ATOM 791 N N . GLU A 1 102 ? 12.421 -7.778 -11.728 1.00 89.12 102 GLU A N 1
ATOM 792 C CA . GLU A 1 102 ? 12.442 -8.088 -13.160 1.00 89.12 102 GLU A CA 1
ATOM 793 C C . GLU A 1 102 ? 11.048 -7.949 -13.784 1.00 89.12 102 GLU A C 1
ATOM 795 O O . GLU A 1 102 ? 10.894 -7.272 -14.801 1.00 89.12 102 GLU A O 1
ATOM 800 N N . MET A 1 103 ? 10.012 -8.491 -13.137 1.00 88.56 103 MET A N 1
ATOM 801 C CA . MET A 1 103 ? 8.627 -8.359 -13.605 1.00 88.56 103 MET A CA 1
ATOM 802 C C . MET A 1 103 ? 8.158 -6.899 -13.660 1.00 88.56 103 MET A C 1
ATOM 804 O O . MET A 1 103 ? 7.472 -6.511 -14.610 1.00 88.56 103 MET A O 1
ATOM 808 N N . HIS A 1 104 ? 8.541 -6.076 -12.678 1.00 89.00 104 HIS A N 1
ATOM 809 C CA . HIS A 1 104 ? 8.270 -4.638 -12.694 1.00 89.00 104 HIS A CA 1
ATOM 810 C C . HIS A 1 104 ? 8.940 -3.962 -13.896 1.00 89.00 104 HIS A C 1
ATOM 812 O O . HIS A 1 104 ? 8.276 -3.233 -14.627 1.00 89.00 104 HIS A O 1
ATOM 818 N N . LYS A 1 105 ? 10.223 -4.253 -14.144 1.00 86.31 105 LYS A N 1
ATOM 819 C CA . LYS A 1 105 ? 10.982 -3.691 -15.271 1.00 86.31 105 LYS A CA 1
ATOM 820 C C . LYS A 1 105 ? 10.412 -4.096 -16.633 1.00 86.31 105 LYS A C 1
ATOM 822 O O . LYS A 1 105 ? 10.370 -3.281 -17.550 1.00 86.31 105 LYS A O 1
ATOM 827 N N . LEU A 1 106 ? 9.986 -5.350 -16.779 1.00 86.06 106 LEU A N 1
ATOM 828 C CA . LEU A 1 106 ? 9.334 -5.818 -18.004 1.00 86.06 106 LEU A CA 1
ATOM 829 C C . LEU A 1 106 ? 7.996 -5.105 -18.219 1.00 86.06 106 LEU A C 1
ATOM 831 O O . LEU A 1 106 ? 7.703 -4.678 -19.327 1.00 86.06 106 LEU A O 1
ATOM 835 N N . SER A 1 107 ? 7.228 -4.898 -17.149 1.00 85.44 107 SER A N 1
ATOM 836 C CA . SER A 1 107 ? 5.934 -4.213 -17.234 1.00 85.44 107 SER A CA 1
ATOM 837 C C . SER A 1 107 ? 6.069 -2.700 -17.439 1.00 85.44 107 SER A C 1
ATOM 839 O O . SER A 1 107 ? 5.157 -2.079 -17.970 1.00 85.44 107 SER A O 1
ATOM 841 N N . SER A 1 108 ? 7.177 -2.076 -17.017 1.00 81.88 108 SER A N 1
ATOM 842 C CA . SER A 1 108 ? 7.359 -0.621 -17.124 1.00 81.88 108 SER A CA 1
ATOM 843 C C . SER A 1 108 ? 7.607 -0.142 -18.553 1.00 81.88 108 SER A C 1
ATOM 845 O O . SER A 1 108 ? 7.414 1.036 -18.831 1.00 81.88 108 SER A O 1
ATOM 847 N N . VAL A 1 109 ? 8.069 -1.031 -19.440 1.00 82.31 109 VAL A N 1
ATOM 848 C CA . VAL A 1 109 ? 8.260 -0.733 -20.871 1.00 82.31 109 VAL A CA 1
ATOM 849 C C . VAL A 1 109 ? 7.022 -1.053 -21.710 1.00 82.31 109 VAL A C 1
ATOM 851 O O . VAL A 1 109 ? 6.973 -0.696 -22.887 1.00 82.31 109 VAL A O 1
ATOM 854 N N . ASP A 1 110 ? 6.027 -1.703 -21.108 1.00 76.94 110 ASP A N 1
ATOM 855 C CA . ASP A 1 110 ? 4.729 -1.935 -21.721 1.00 76.94 110 ASP A CA 1
ATOM 856 C C . ASP A 1 110 ? 3.828 -0.705 -21.541 1.00 76.94 110 ASP A C 1
ATOM 858 O O . ASP A 1 110 ? 3.879 0.007 -20.539 1.00 76.94 110 ASP A O 1
ATOM 862 N N . GLY A 1 111 ? 2.945 -0.465 -22.509 1.00 81.44 111 GLY A N 1
ATOM 863 C CA . GLY A 1 111 ? 2.006 0.653 -22.473 1.00 81.44 111 GLY A CA 1
ATOM 864 C C . GLY A 1 111 ? 1.947 1.410 -23.792 1.00 81.44 111 GLY A C 1
ATOM 865 O O . GLY A 1 111 ? 2.517 1.006 -24.800 1.00 81.44 111 GLY A O 1
ATOM 866 N N . GLN A 1 112 ? 1.194 2.509 -23.797 1.00 74.06 112 GLN A N 1
ATOM 867 C CA . GLN A 1 112 ? 1.038 3.370 -24.978 1.00 74.06 112 GLN A CA 1
ATOM 868 C C . GLN A 1 112 ? 2.074 4.502 -25.030 1.00 74.06 112 GLN A C 1
ATOM 870 O O . GLN A 1 112 ? 2.110 5.253 -26.002 1.00 74.06 112 GLN A O 1
ATOM 875 N N . THR A 1 113 ? 2.887 4.642 -23.985 1.00 79.25 113 THR A N 1
ATOM 876 C CA . THR A 1 113 ? 3.903 5.684 -23.823 1.00 79.25 113 THR A CA 1
ATOM 877 C C . THR A 1 113 ? 5.250 5.038 -23.556 1.00 79.25 113 THR A C 1
ATOM 879 O O . THR A 1 113 ? 5.310 3.983 -22.929 1.00 79.25 113 THR A O 1
ATOM 882 N N . GLU A 1 114 ? 6.328 5.682 -23.994 1.00 76.19 114 GLU A N 1
ATOM 883 C CA . GLU A 1 114 ? 7.674 5.261 -23.611 1.00 76.19 114 GLU A CA 1
ATOM 884 C C . GLU A 1 114 ? 7.873 5.425 -22.100 1.00 76.19 114 GLU A C 1
ATOM 886 O O . GLU A 1 114 ? 7.333 6.350 -21.484 1.00 76.19 114 GLU A O 1
ATOM 891 N N . ALA A 1 115 ? 8.639 4.510 -21.507 1.00 79.44 115 ALA A N 1
ATOM 892 C CA . ALA A 1 115 ? 9.020 4.614 -20.110 1.00 79.44 115 ALA A CA 1
ATOM 893 C C . ALA A 1 115 ? 9.899 5.865 -19.911 1.00 79.44 115 ALA A C 1
ATOM 895 O O . ALA A 1 115 ? 10.836 6.062 -20.692 1.00 79.44 115 ALA A O 1
ATOM 896 N N . PRO A 1 116 ? 9.631 6.696 -18.888 1.00 75.19 116 PRO A N 1
ATOM 897 C CA . PRO A 1 116 ? 10.496 7.824 -18.563 1.00 75.19 116 PRO A CA 1
ATOM 898 C C . PRO A 1 116 ? 11.900 7.347 -18.165 1.00 75.19 116 PRO A C 1
ATOM 900 O O . PRO A 1 116 ? 12.107 6.181 -17.805 1.00 75.19 116 PRO A O 1
ATOM 903 N N . SER A 1 117 ? 12.873 8.256 -18.214 1.00 77.19 117 SER A N 1
ATOM 904 C CA . SER A 1 117 ? 14.208 7.987 -17.684 1.00 77.19 117 SER A CA 1
ATOM 905 C C . SER A 1 117 ? 14.133 7.709 -16.182 1.00 77.19 117 SER A C 1
ATOM 907 O O . SER A 1 117 ? 13.290 8.254 -15.472 1.00 77.19 117 SER A O 1
ATOM 909 N N . ALA A 1 118 ? 15.063 6.902 -15.669 1.00 73.31 118 ALA A N 1
ATOM 910 C CA . ALA A 1 118 ? 15.177 6.665 -14.229 1.00 73.31 118 ALA A CA 1
ATOM 911 C C . ALA A 1 118 ? 15.471 7.955 -13.435 1.00 73.31 118 ALA A C 1
ATOM 913 O O . ALA A 1 118 ? 15.166 8.012 -12.246 1.00 73.31 118 ALA A O 1
ATOM 914 N N . ASP A 1 119 ? 16.038 8.966 -14.102 1.00 73.62 119 ASP A N 1
ATOM 915 C CA . ASP A 1 119 ? 16.396 10.264 -13.523 1.00 73.62 119 ASP A CA 1
ATOM 916 C C . ASP A 1 119 ? 15.283 11.322 -13.648 1.00 73.62 119 ASP A C 1
ATOM 918 O O . ASP A 1 119 ? 15.454 12.444 -13.167 1.00 73.62 119 ASP A O 1
ATOM 922 N N . ASP A 1 120 ? 14.158 11.005 -14.301 1.00 75.69 120 ASP A N 1
ATOM 923 C CA . ASP A 1 120 ? 13.061 11.959 -14.463 1.00 75.69 120 ASP A CA 1
ATOM 924 C C . ASP A 1 120 ? 12.362 12.211 -13.116 1.00 75.69 120 ASP A C 1
ATOM 926 O O . ASP A 1 120 ? 12.043 11.285 -12.364 1.00 75.69 120 ASP A O 1
ATOM 930 N N . GLU A 1 121 ? 12.078 13.481 -12.811 1.00 73.69 121 GLU A N 1
ATOM 931 C CA . GLU A 1 121 ? 11.246 13.835 -11.661 1.00 73.69 121 GLU A CA 1
ATOM 932 C C . GLU A 1 121 ? 9.789 13.448 -11.944 1.00 73.69 121 GLU A C 1
ATOM 934 O O . GLU A 1 121 ? 9.077 14.122 -12.689 1.00 73.69 121 GLU A O 1
ATOM 939 N N . ILE A 1 122 ? 9.342 12.351 -11.333 1.00 79.69 122 ILE A N 1
ATOM 940 C CA . ILE A 1 122 ? 7.954 11.893 -11.399 1.00 79.69 122 ILE A CA 1
ATOM 941 C C . ILE A 1 122 ? 7.202 12.448 -10.190 1.00 79.69 122 ILE A C 1
ATOM 943 O O . ILE A 1 122 ? 7.467 12.075 -9.047 1.00 79.69 122 ILE A O 1
ATOM 947 N N . ASP A 1 123 ? 6.234 13.325 -10.445 1.00 85.94 123 ASP A N 1
ATOM 948 C CA . ASP A 1 123 ? 5.336 13.864 -9.422 1.00 85.94 123 ASP A CA 1
ATOM 949 C C . ASP A 1 123 ? 4.047 13.043 -9.272 1.00 85.94 123 ASP A C 1
ATOM 951 O O . ASP A 1 123 ? 3.238 13.328 -8.395 1.00 85.94 123 ASP A O 1
ATOM 955 N N . LEU A 1 124 ? 3.844 12.008 -10.088 1.00 91.19 124 LEU A N 1
ATOM 956 C CA . LEU A 1 124 ? 2.682 11.126 -10.018 1.00 91.19 124 LEU A CA 1
ATOM 957 C C . LEU A 1 124 ? 2.911 9.947 -9.070 1.00 91.19 124 LEU A C 1
ATOM 959 O O . LEU A 1 124 ? 3.983 9.347 -9.030 1.00 91.19 124 LEU A O 1
ATOM 963 N N . HIS A 1 125 ? 1.865 9.567 -8.337 1.00 93.75 125 HIS A N 1
ATOM 964 C CA . HIS A 1 125 ? 1.937 8.500 -7.346 1.00 93.75 125 HIS A CA 1
ATOM 965 C C . HIS A 1 125 ? 0.714 7.598 -7.354 1.00 93.75 125 HIS A C 1
ATOM 967 O O . HIS A 1 125 ? -0.420 8.064 -7.480 1.00 93.75 125 HIS A O 1
ATOM 973 N N . PHE A 1 126 ? 0.963 6.298 -7.201 1.00 95.56 126 PHE A N 1
ATOM 974 C CA . PHE A 1 126 ? -0.074 5.289 -7.053 1.00 95.56 126 PHE A CA 1
ATOM 975 C C . PHE A 1 126 ? -0.348 4.999 -5.578 1.00 95.56 126 PHE A C 1
ATOM 977 O O . PHE A 1 126 ? 0.569 4.691 -4.819 1.00 95.56 126 PHE A O 1
ATOM 984 N N . ILE A 1 127 ? -1.628 4.996 -5.213 1.00 96.50 127 ILE A N 1
ATOM 985 C CA . ILE A 1 127 ? -2.131 4.472 -3.936 1.00 96.50 127 ILE A CA 1
ATOM 986 C C . ILE A 1 127 ? -3.244 3.461 -4.187 1.00 96.50 127 ILE A C 1
ATOM 988 O O . ILE A 1 127 ? -3.836 3.420 -5.269 1.00 96.50 127 ILE A O 1
ATOM 992 N N . CYS A 1 128 ? -3.547 2.644 -3.183 1.00 97.88 128 CYS A N 1
ATOM 993 C CA . CYS A 1 128 ? -4.586 1.628 -3.274 1.00 97.88 128 CYS A CA 1
ATOM 994 C C . CYS A 1 128 ? -5.642 1.810 -2.181 1.00 97.88 128 CYS A C 1
ATOM 996 O O . CYS A 1 128 ? -5.309 1.956 -1.011 1.00 97.88 128 CYS A O 1
ATOM 998 N N . PHE A 1 129 ? -6.918 1.761 -2.554 1.00 97.56 129 PHE A N 1
ATOM 999 C CA . PHE A 1 129 ? -8.036 1.662 -1.624 1.00 97.56 129 PHE A CA 1
ATOM 1000 C C . PHE A 1 129 ? -8.559 0.233 -1.590 1.00 97.56 129 PHE A C 1
ATOM 1002 O O . PHE A 1 129 ? -8.827 -0.354 -2.642 1.00 97.56 129 PHE A O 1
ATOM 1009 N N . ILE A 1 130 ? -8.752 -0.305 -0.389 1.00 96.94 130 ILE A N 1
ATOM 1010 C CA . ILE A 1 130 ? -9.314 -1.641 -0.154 1.00 96.94 130 ILE A CA 1
ATOM 1011 C C . ILE A 1 130 ? -10.361 -1.596 0.956 1.00 96.94 130 ILE A C 1
ATOM 1013 O O . ILE A 1 130 ? -10.367 -0.694 1.793 1.00 96.94 130 ILE A O 1
ATOM 1017 N N . GLU A 1 131 ? -11.231 -2.601 0.981 1.00 95.50 131 GLU A N 1
ATOM 1018 C CA . GLU A 1 131 ? -12.130 -2.855 2.105 1.00 95.50 131 GLU A CA 1
ATOM 1019 C C . GLU A 1 131 ? -11.597 -4.017 2.950 1.00 95.50 131 GLU A C 1
ATOM 1021 O O . GLU A 1 131 ? -11.311 -5.095 2.426 1.00 95.50 131 GLU A O 1
ATOM 1026 N N . LYS A 1 132 ? -11.493 -3.823 4.269 1.00 94.56 132 LYS A N 1
ATOM 1027 C CA . LYS A 1 132 ? -11.145 -4.892 5.217 1.00 94.56 132 LYS A CA 1
ATOM 1028 C C . LYS A 1 132 ? -11.890 -4.683 6.529 1.00 94.56 132 LYS A C 1
ATOM 1030 O O . LYS A 1 132 ? -11.957 -3.571 7.040 1.00 94.56 132 LYS A O 1
ATOM 1035 N N . GLY A 1 133 ? -12.481 -5.746 7.076 1.00 91.44 133 GLY A N 1
ATOM 1036 C CA . GLY A 1 133 ? -13.200 -5.669 8.355 1.00 91.44 133 GLY A CA 1
ATOM 1037 C C . GLY A 1 133 ? -14.312 -4.609 8.386 1.00 91.44 133 GLY A C 1
ATOM 1038 O O . GLY A 1 133 ? -14.507 -3.973 9.417 1.00 91.44 133 GLY A O 1
ATOM 1039 N N . GLY A 1 134 ? -14.987 -4.375 7.253 1.00 92.62 134 GLY A N 1
ATOM 1040 C CA . GLY A 1 134 ? -16.066 -3.391 7.125 1.00 92.62 134 GLY A CA 1
ATOM 1041 C C . GLY A 1 134 ? -15.622 -1.927 7.045 1.00 92.62 134 GLY A C 1
ATOM 1042 O O . GLY A 1 134 ? -16.484 -1.055 7.065 1.00 92.62 134 GLY A O 1
ATOM 1043 N N . ASN A 1 135 ? -14.320 -1.640 6.944 1.00 95.06 135 ASN A N 1
ATOM 1044 C CA . ASN A 1 135 ? -13.788 -0.284 6.790 1.00 95.06 135 ASN A CA 1
ATOM 1045 C C .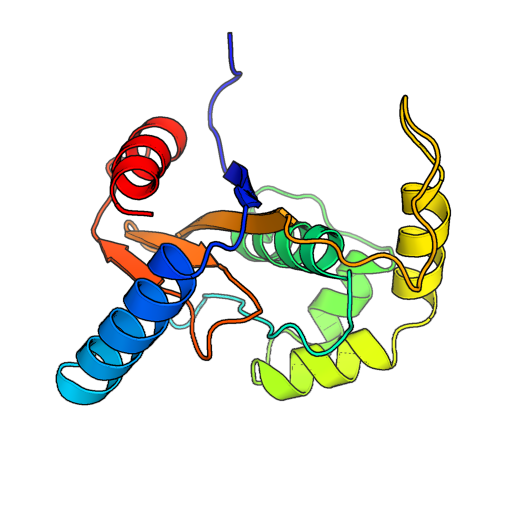 ASN A 1 135 ? -13.016 -0.117 5.478 1.00 95.06 135 ASN A C 1
ATOM 1047 O O . ASN A 1 135 ? -12.498 -1.093 4.926 1.00 95.06 135 ASN A O 1
ATOM 1051 N N . VAL A 1 136 ? -12.917 1.126 5.007 1.00 96.62 136 VAL A N 1
ATOM 1052 C CA . VAL A 1 136 ? -12.071 1.506 3.869 1.00 96.62 136 VAL A CA 1
ATOM 1053 C C . VAL A 1 136 ? -10.695 1.897 4.368 1.00 96.62 136 VAL A C 1
ATOM 1055 O O . VAL A 1 136 ? -10.565 2.743 5.251 1.00 96.62 136 VAL A O 1
ATOM 1058 N N . TYR A 1 137 ? -9.672 1.322 3.751 1.00 97.50 137 TYR A N 1
ATOM 1059 C CA . TYR A 1 137 ? -8.288 1.676 4.014 1.00 97.50 137 TYR A CA 1
ATOM 1060 C C . TYR A 1 137 ? -7.643 2.275 2.776 1.00 97.50 137 TYR A C 1
ATOM 1062 O O . TYR A 1 137 ? -7.763 1.727 1.679 1.00 97.50 137 TYR A O 1
ATOM 1070 N N . GLU A 1 138 ? -6.937 3.379 2.978 1.00 97.44 138 GLU A N 1
ATOM 1071 C CA . GLU A 1 138 ? -5.956 3.902 2.039 1.00 97.44 138 GLU A CA 1
ATOM 1072 C C . GLU A 1 138 ? -4.595 3.282 2.330 1.00 97.44 138 GLU A C 1
ATOM 1074 O O . GLU A 1 138 ? -4.090 3.308 3.457 1.00 97.44 138 GLU A O 1
ATOM 1079 N N . MET A 1 139 ? -4.003 2.740 1.278 1.00 97.94 139 MET A N 1
ATOM 1080 C CA . MET A 1 139 ? -2.743 2.032 1.297 1.00 97.94 139 MET A CA 1
ATOM 1081 C C . MET A 1 139 ? -1.752 2.827 0.444 1.00 97.94 139 MET A C 1
ATOM 1083 O O . MET A 1 139 ? -1.652 2.642 -0.771 1.00 97.94 139 MET A O 1
ATOM 1087 N N . ASP A 1 140 ? -1.056 3.755 1.098 1.00 97.31 140 ASP A N 1
ATOM 1088 C CA . ASP A 1 140 ? 0.041 4.533 0.524 1.00 97.31 140 ASP A CA 1
ATOM 1089 C C . ASP A 1 140 ? 1.358 4.085 1.166 1.00 97.31 140 ASP A C 1
ATOM 1091 O O . ASP A 1 140 ? 1.589 4.314 2.352 1.00 97.31 140 ASP A O 1
ATOM 1095 N N . GLY A 1 141 ? 2.242 3.457 0.385 1.00 97.19 141 GLY A N 1
ATOM 1096 C CA . GLY A 1 141 ? 3.543 3.004 0.881 1.00 97.19 141 GLY A CA 1
ATOM 1097 C C . GLY A 1 141 ? 4.463 4.138 1.357 1.00 97.19 141 GLY A C 1
ATOM 1098 O O . GLY A 1 141 ? 5.390 3.872 2.121 1.00 97.19 141 GLY A O 1
ATOM 1099 N N . ARG A 1 142 ? 4.230 5.390 0.941 1.00 95.69 142 ARG A N 1
ATOM 1100 C CA . ARG A 1 142 ? 5.001 6.558 1.402 1.00 95.69 142 ARG A CA 1
ATOM 1101 C C . ARG A 1 142 ? 4.621 6.979 2.823 1.00 95.69 142 ARG A C 1
ATOM 1103 O O . ARG A 1 142 ? 5.427 7.624 3.490 1.00 95.69 142 ARG A O 1
ATOM 1110 N N . LYS A 1 143 ? 3.418 6.622 3.287 1.00 96.25 143 LYS A N 1
ATOM 1111 C CA . LYS A 1 143 ? 2.938 6.917 4.642 1.00 96.25 143 LYS A CA 1
ATOM 1112 C C . LYS A 1 143 ? 3.504 5.906 5.653 1.00 96.25 143 LYS A C 1
ATOM 1114 O O . LYS A 1 143 ? 3.805 4.764 5.295 1.00 96.25 143 LYS A O 1
ATOM 1119 N N . PRO A 1 144 ? 3.644 6.285 6.936 1.00 96.00 144 PRO A N 1
ATOM 1120 C CA . PRO A 1 144 ? 4.144 5.374 7.970 1.00 96.00 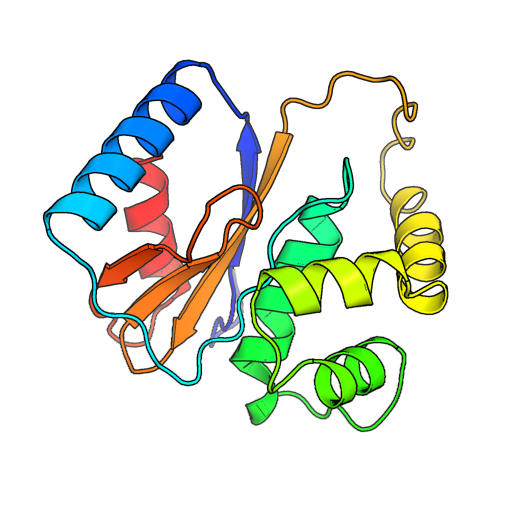144 PRO A CA 1
ATOM 1121 C C . PRO A 1 144 ? 3.176 4.224 8.292 1.00 96.00 144 PRO A C 1
ATOM 1123 O O . PRO A 1 144 ? 3.597 3.180 8.789 1.00 96.00 144 PRO A O 1
ATOM 1126 N N . PHE A 1 145 ? 1.884 4.403 8.017 1.00 97.19 145 PHE A N 1
ATOM 1127 C CA . PHE A 1 145 ? 0.816 3.448 8.304 1.00 97.19 145 PHE A CA 1
ATOM 1128 C C . PHE A 1 145 ? -0.349 3.625 7.312 1.00 97.19 145 PHE A C 1
ATOM 1130 O O . PHE A 1 145 ? -0.478 4.696 6.714 1.00 97.19 145 PHE A O 1
ATOM 1137 N N . PRO A 1 146 ? -1.210 2.604 7.138 1.00 97.62 146 PRO A N 1
ATOM 1138 C CA . PRO A 1 146 ? -2.438 2.741 6.356 1.00 97.62 146 PRO A CA 1
ATOM 1139 C C . PRO A 1 146 ? -3.404 3.721 7.032 1.00 97.62 146 PRO A C 1
ATOM 1141 O O . PRO A 1 146 ? -3.385 3.858 8.258 1.00 97.62 146 PRO A O 1
ATOM 1144 N N . ILE A 1 147 ? -4.267 4.377 6.255 1.00 97.44 147 ILE A N 1
ATOM 1145 C CA . ILE A 1 147 ? -5.250 5.341 6.777 1.00 97.44 147 ILE A CA 1
ATOM 1146 C C . ILE A 1 147 ? -6.638 4.713 6.753 1.00 97.44 147 ILE A C 1
ATOM 1148 O O . ILE A 1 147 ? -7.115 4.289 5.700 1.00 97.44 147 ILE A O 1
ATOM 1152 N N . ASN A 1 148 ? -7.283 4.628 7.915 1.00 97.00 148 ASN A N 1
ATOM 1153 C CA . ASN A 1 148 ? -8.665 4.182 8.021 1.00 97.00 148 ASN A CA 1
ATOM 1154 C C . ASN A 1 148 ? -9.629 5.342 7.735 1.00 97.00 148 ASN A C 1
ATOM 1156 O O . ASN A 1 148 ? -9.747 6.268 8.535 1.00 97.00 148 ASN A O 1
ATOM 1160 N N . HIS A 1 149 ? -10.374 5.241 6.636 1.00 95.38 149 HIS A N 1
ATOM 1161 C CA . HIS A 1 149 ? -11.395 6.213 6.224 1.00 95.38 149 HIS A CA 1
ATOM 1162 C C . HIS A 1 149 ? -12.789 5.921 6.802 1.00 95.38 149 HIS A C 1
ATOM 1164 O O . HIS A 1 149 ? -13.763 6.600 6.481 1.00 95.38 149 HIS A O 1
ATOM 1170 N N . GLY A 1 150 ? -12.892 4.929 7.686 1.00 93.69 150 GLY A N 1
ATOM 1171 C CA . GLY A 1 150 ? -14.110 4.567 8.395 1.00 93.69 150 GLY A CA 1
ATOM 1172 C C . GLY A 1 150 ? -14.938 3.486 7.692 1.00 93.69 150 GLY A C 1
ATOM 1173 O O . GLY A 1 150 ? -14.470 2.836 6.750 1.00 93.69 150 GLY A O 1
ATOM 1174 N N . PRO A 1 151 ? -16.169 3.251 8.178 1.00 93.62 151 PRO A N 1
ATOM 1175 C CA . PRO A 1 151 ? -16.988 2.124 7.756 1.00 93.62 151 PRO A CA 1
ATOM 1176 C C . PRO A 1 151 ? -17.492 2.262 6.314 1.00 93.62 151 PRO A C 1
ATOM 1178 O O . PRO A 1 151 ? -17.788 3.357 5.839 1.00 93.62 151 PRO A O 1
ATOM 1181 N N . THR A 1 152 ? -17.671 1.127 5.640 1.00 91.06 152 THR A N 1
ATOM 1182 C CA . THR A 1 152 ? -18.281 1.027 4.306 1.00 91.06 152 THR A CA 1
ATOM 1183 C C . THR A 1 152 ? -19.437 0.034 4.290 1.00 91.06 152 THR A C 1
ATOM 1185 O O . THR A 1 152 ? -19.531 -0.868 5.119 1.00 91.06 152 THR A O 1
ATOM 1188 N N . THR A 1 153 ? -20.337 0.199 3.323 1.00 86.56 153 THR A N 1
ATOM 1189 C CA . THR A 1 153 ? -21.497 -0.671 3.087 1.00 86.56 153 THR A CA 1
ATOM 1190 C C . THR A 1 153 ? -21.233 -1.755 2.036 1.00 86.56 153 THR A C 1
ATOM 1192 O O . THR A 1 153 ? -22.176 -2.353 1.520 1.00 86.56 153 THR A O 1
ATOM 1195 N N . GLY A 1 154 ? -19.966 -2.007 1.690 1.00 81.56 154 GLY A N 1
ATOM 1196 C CA . GLY A 1 154 ? -19.580 -2.988 0.670 1.00 81.56 154 GLY A CA 1
ATOM 1197 C C . GLY A 1 154 ? -19.476 -2.428 -0.755 1.00 81.56 154 GLY A C 1
ATOM 1198 O O . GLY A 1 154 ? -19.201 -3.180 -1.692 1.00 81.56 154 GLY A O 1
ATOM 1199 N N . ASP A 1 155 ? -19.693 -1.119 -0.955 1.00 89.56 155 ASP A N 1
ATOM 1200 C CA . ASP A 1 155 ? -19.434 -0.438 -2.233 1.00 89.56 155 ASP A CA 1
ATOM 1201 C C . ASP A 1 155 ? -18.136 0.374 -2.164 1.00 89.56 155 ASP A C 1
ATOM 1203 O O . ASP A 1 155 ? -18.137 1.603 -2.057 1.00 89.56 155 ASP A O 1
ATOM 1207 N N . LEU A 1 156 ? -17.011 -0.341 -2.257 1.00 92.12 156 LEU A N 1
ATOM 1208 C CA . LEU A 1 156 ? -15.677 0.256 -2.227 1.00 92.12 156 LEU A CA 1
ATOM 1209 C C . LEU A 1 156 ? -15.485 1.352 -3.284 1.00 92.12 156 LEU A C 1
ATOM 1211 O O . LEU A 1 156 ? -14.854 2.356 -2.988 1.00 92.12 156 LEU A O 1
ATOM 1215 N N . LEU A 1 157 ? -16.046 1.200 -4.489 1.00 90.00 157 LEU A N 1
ATOM 1216 C CA . LEU A 1 157 ? -15.894 2.198 -5.556 1.00 90.00 157 LEU A CA 1
ATOM 1217 C C . LEU A 1 157 ? -16.538 3.539 -5.178 1.00 90.00 157 LEU A C 1
ATOM 1219 O O . LEU A 1 157 ? -15.998 4.602 -5.479 1.00 90.00 157 LEU A O 1
ATOM 1223 N N . MET A 1 158 ? -17.713 3.493 -4.546 1.00 86.94 158 MET A N 1
ATOM 1224 C CA . MET A 1 158 ? -18.393 4.706 -4.094 1.00 86.94 158 MET A CA 1
ATOM 1225 C C . MET A 1 158 ? -17.707 5.308 -2.872 1.00 86.94 158 MET A C 1
ATOM 1227 O O . MET A 1 158 ? -17.572 6.529 -2.799 1.00 86.94 158 MET A O 1
ATOM 1231 N N . ALA A 1 159 ? -17.239 4.469 -1.948 1.00 86.25 159 ALA A N 1
ATOM 1232 C CA . ALA A 1 159 ? -16.538 4.929 -0.759 1.00 86.25 159 ALA A CA 1
ATOM 1233 C C . ALA A 1 159 ? -15.175 5.563 -1.105 1.00 86.25 159 ALA A C 1
ATOM 1235 O O . ALA A 1 159 ? -14.880 6.665 -0.649 1.00 86.25 159 ALA A O 1
ATOM 1236 N N . SER A 1 160 ? -14.391 4.957 -2.005 1.00 82.81 160 SER A N 1
ATOM 1237 C CA . SER A 1 160 ? -13.101 5.509 -2.447 1.00 82.81 160 SER A CA 1
ATOM 1238 C C . SER A 1 160 ? -13.255 6.844 -3.178 1.00 82.81 160 SER A C 1
ATOM 1240 O O . SER A 1 160 ? -12.399 7.717 -3.068 1.00 82.81 160 SER A O 1
ATOM 1242 N N . LYS A 1 161 ? -14.370 7.048 -3.894 1.00 80.19 161 LYS A N 1
ATOM 1243 C CA . LYS A 1 161 ? -14.675 8.335 -4.535 1.00 80.19 161 LYS A CA 1
ATOM 1244 C C . LYS A 1 161 ? -14.849 9.460 -3.510 1.00 80.19 161 LYS A C 1
ATOM 1246 O O . LYS A 1 161 ? -14.443 10.583 -3.781 1.00 80.19 161 LYS A O 1
ATOM 1251 N N . GLN A 1 162 ? -15.469 9.186 -2.362 1.00 74.06 162 GLN A N 1
ATOM 1252 C CA . GLN A 1 162 ? -15.654 10.198 -1.315 1.00 74.06 162 GLN A CA 1
ATOM 1253 C C . GLN A 1 162 ? -14.313 10.617 -0.713 1.00 74.06 162 GLN A C 1
ATOM 1255 O O . GLN A 1 162 ? -14.080 11.809 -0.531 1.00 74.06 162 GLN A O 1
ATOM 1260 N N . VAL A 1 163 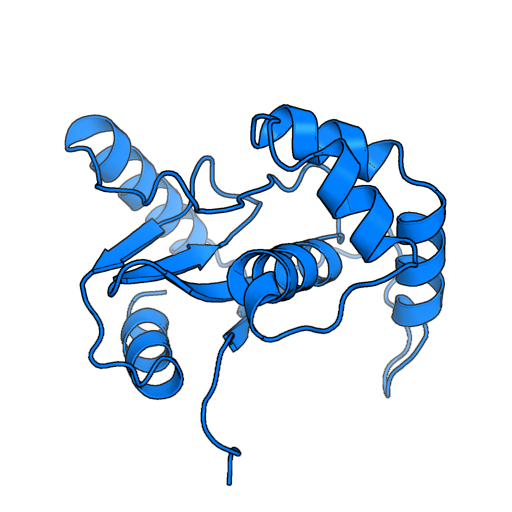? -13.419 9.648 -0.500 1.00 73.31 163 VAL A N 1
ATOM 1261 C CA . VAL A 1 163 ? -12.060 9.896 -0.010 1.00 73.31 163 VAL A CA 1
ATOM 1262 C C . VAL A 1 163 ? -11.244 10.713 -1.009 1.00 73.31 163 VAL A C 1
ATOM 1264 O O . VAL A 1 163 ? -10.567 11.651 -0.607 1.00 73.31 163 VAL A O 1
ATOM 1267 N N . GLN A 1 164 ? -11.374 10.446 -2.314 1.00 65.19 164 GLN A N 1
ATOM 1268 C CA . GLN A 1 164 ? -10.674 11.211 -3.351 1.00 65.19 164 GLN A CA 1
ATOM 1269 C C . GLN A 1 164 ? -10.946 12.725 -3.288 1.00 65.19 164 GLN A C 1
ATOM 1271 O O . GLN A 1 164 ? -10.098 13.504 -3.689 1.00 65.19 164 GLN A O 1
ATOM 1276 N N . TYR A 1 165 ? -12.103 13.177 -2.797 1.00 60.53 165 TYR A N 1
ATOM 1277 C CA . TYR A 1 165 ? -12.371 14.618 -2.674 1.00 60.53 165 TYR A CA 1
ATOM 1278 C C . TYR A 1 165 ? -11.629 15.293 -1.509 1.00 60.53 165 TYR A C 1
ATOM 1280 O O . TYR A 1 165 ? -11.664 16.521 -1.400 1.00 60.53 165 TYR A O 1
ATOM 1288 N N . ILE A 1 166 ? -11.012 14.507 -0.625 1.00 59.47 166 ILE A N 1
ATOM 1289 C CA . ILE A 1 166 ? -10.271 14.978 0.550 1.00 59.47 166 ILE A CA 1
ATOM 1290 C C . ILE A 1 166 ? -8.786 15.194 0.206 1.00 59.47 166 ILE A C 1
ATOM 1292 O O . ILE A 1 166 ? -8.172 16.120 0.741 1.00 59.47 166 ILE A O 1
ATOM 1296 N N . ILE A 1 167 ? -8.249 14.382 -0.713 1.00 56.00 167 ILE A N 1
ATOM 1297 C CA . ILE A 1 167 ? -6.871 14.419 -1.245 1.00 56.00 167 ILE A CA 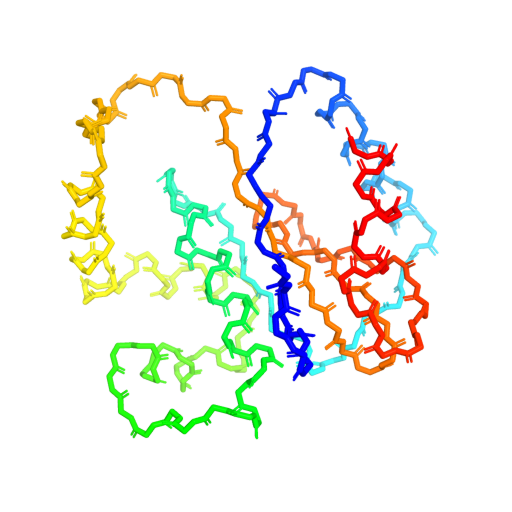1
ATOM 1298 C C . ILE A 1 167 ? -6.745 15.330 -2.471 1.00 56.00 167 ILE A C 1
ATOM 1300 O O . ILE A 1 167 ? -5.756 16.100 -2.518 1.00 56.00 167 ILE A O 1
#

Foldseek 3Di:
DDDDDDFKDKDKDFQDPVNVVVLVVLLVCCVVPNDDDDPQQDAAADPDPPCQVVRQVLNRCLLVVVVDPCDDDLSNVLCVVPSPHDNHVSNVSVVVRPRSVVVVVVVQCDDPDGRDDPPDDDRMGIWMWGDDPQWIWIHGNNHPDIDTPGGDPSRRVVSVVVVVVVD

Solvent-accessible surface area (backbone atoms only — not comparable to full-atom values): 10070 Å² total; per-residue (Å²): 136,84,76,79,85,56,68,54,48,78,46,77,48,74,70,40,78,66,45,56,52,46,51,54,52,52,50,54,47,38,73,72,74,55,81,80,74,68,89,84,62,64,63,51,40,57,85,58,86,91,39,38,60,61,51,22,48,49,44,40,49,62,62,44,42,94,83,47,92,75,84,63,59,65,67,38,55,49,48,73,77,31,73,92,46,55,34,63,58,33,29,56,51,54,76,70,33,61,66,57,51,50,54,49,58,61,53,50,65,53,75,97,54,82,58,75,61,92,85,56,88,73,51,66,45,42,27,20,36,37,66,57,96,57,23,34,33,42,43,41,32,84,46,98,59,69,45,66,76,42,79,55,92,79,52,46,68,64,53,51,54,60,53,57,77,76,102

Radius of gyration: 15.99 Å; Cα contacts (8 Å, |Δi|>4): 208; chains: 1; bounding box: 38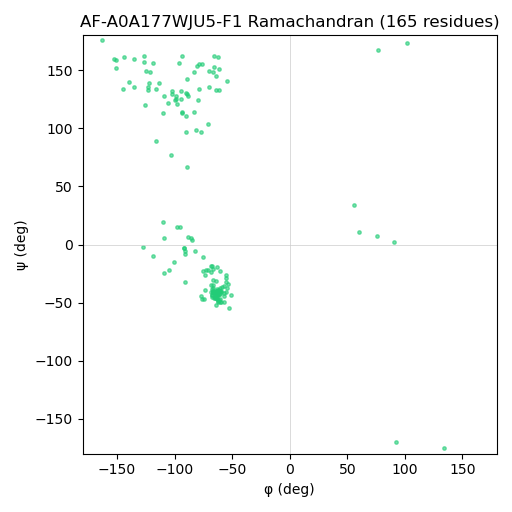×42×44 Å

Organism: Batrachochytrium dendrobatidis (strain JEL423) (NCBI:txid403673)